Protein AF-B2ZT98-F1 (afdb_monomer_lite)

Sequence (57 aa):
PEG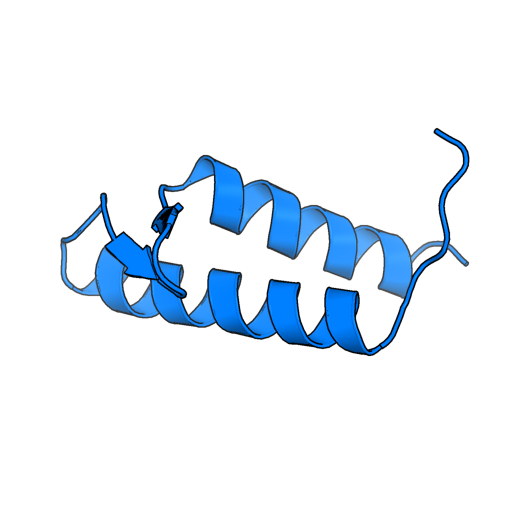TRTDAGFRHNISVTLGYLDSWLRGVGCVPLYNLMEDAATAEISRAQLWQWLRHD

Foldseek 3Di:
DDDDDDPVLLVVLVVLLVQQVVCVVVVHQWDQDPNDTDGPVSNVVSVVVNVCVVVPD

Organism: NCBI:txid70532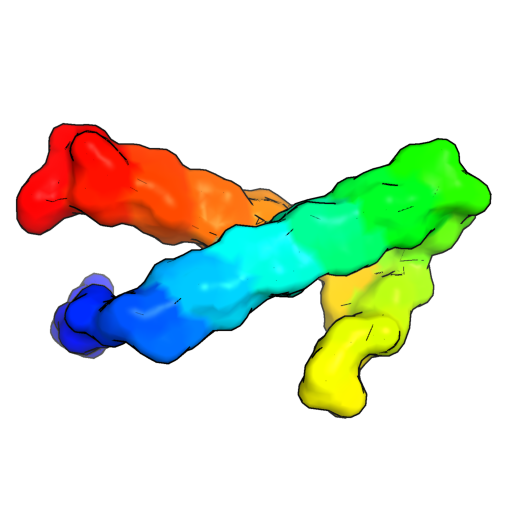

pLDDT: mean 95.43, std 5.53, range [63.56, 98.56]

InterPro domains:
  IPR006252 Malate synthase A [PTHR42902] (1-57)
  IPR011076 Malate synthase superfamily [SSF51645] (2-57)
  IPR044856 Malate synthase, C-terminal superfamily [G3DSA:1.20.1220.12] (4-57)
  IPR048355 Malate synthase, C-terminal domain [PF20659] (5-57)

Secondary structure (DSSP, 8-state):
------HHHHHHHHHHHHHHHHHHHTT--SEEETTEEE-HHHHHHHHHHHHHHHH--

Radius of gyration: 12.01 Å; chains: 1; bounding box: 29×20×33 Å

Structure (mmCIF, N/CA/C/O backbone):
data_AF-B2ZT98-F1
#
_entry.id   AF-B2ZT98-F1
#
loop_
_atom_site.group_PDB
_atom_site.id
_atom_site.type_symbol
_atom_site.label_atom_id
_atom_site.label_alt_id
_atom_site.label_comp_id
_atom_site.label_asym_id
_atom_site.label_entity_id
_atom_site.label_seq_id
_atom_site.pdbx_PDB_ins_code
_atom_site.Cartn_x
_atom_site.Cartn_y
_atom_site.Cartn_z
_atom_site.occupancy
_atom_site.B_iso_or_equiv
_atom_site.auth_seq_id
_atom_site.auth_comp_id
_atom_site.auth_asym_id
_atom_site.auth_atom_id
_atom_site.pdbx_PDB_model_num
ATOM 1 N N . PRO A 1 1 ? 14.952 5.711 -9.253 1.00 78.94 1 PRO A N 1
ATOM 2 C CA . PRO A 1 1 ? 15.715 4.447 -9.158 1.00 78.94 1 PRO A CA 1
ATOM 3 C C . PRO A 1 1 ? 15.411 3.537 -10.349 1.00 78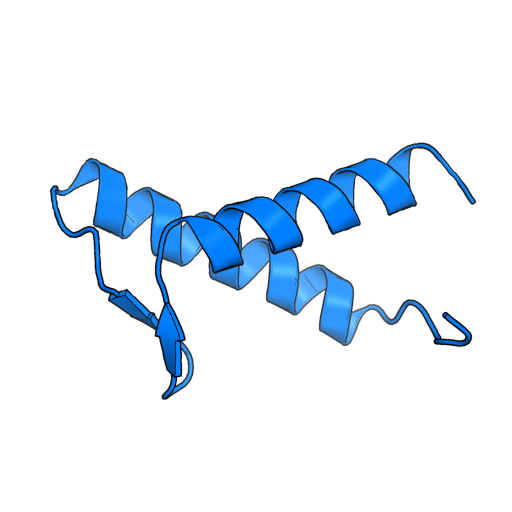.94 1 PRO A C 1
ATOM 5 O O . PRO A 1 1 ? 14.291 3.563 -10.852 1.00 78.94 1 PRO A O 1
ATOM 8 N N . GLU A 1 2 ? 16.406 2.776 -10.803 1.00 86.06 2 GLU A N 1
A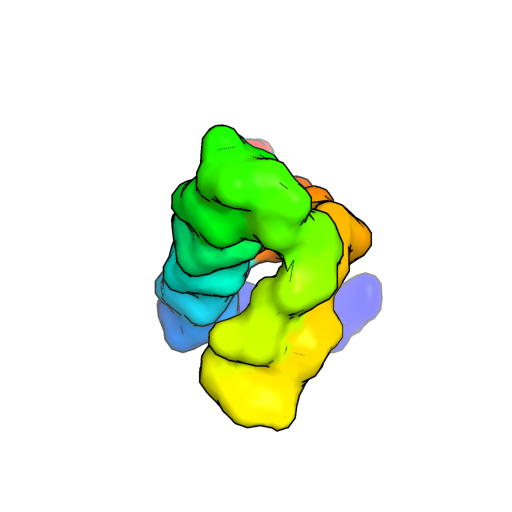TOM 9 C CA . GLU A 1 2 ? 16.183 1.705 -11.777 1.00 86.06 2 GLU A CA 1
ATOM 10 C C . GLU A 1 2 ? 15.340 0.601 -11.123 1.00 86.06 2 GLU A C 1
ATOM 12 O O . GLU A 1 2 ? 15.593 0.202 -9.986 1.00 86.06 2 GLU A O 1
ATOM 17 N N . GLY A 1 3 ? 14.291 0.155 -11.811 1.00 86.25 3 GLY A N 1
ATOM 18 C CA . GLY A 1 3 ? 13.348 -0.831 -11.297 1.00 86.25 3 GLY A CA 1
ATOM 19 C C . GLY A 1 3 ? 12.267 -1.150 -12.323 1.00 86.25 3 GLY A C 1
ATOM 20 O O . GLY A 1 3 ? 11.965 -0.337 -13.194 1.00 86.25 3 GLY A O 1
ATOM 21 N N . THR A 1 4 ? 11.692 -2.348 -12.228 1.00 91.50 4 THR A N 1
ATOM 22 C CA . THR A 1 4 ? 10.651 -2.812 -13.155 1.00 91.50 4 THR A CA 1
ATOM 23 C C . THR A 1 4 ? 9.277 -2.703 -12.503 1.00 91.50 4 THR A C 1
ATOM 25 O O . THR A 1 4 ? 9.077 -3.177 -11.384 1.00 91.50 4 THR A O 1
ATOM 28 N N . ARG A 1 5 ? 8.312 -2.112 -13.215 1.00 92.94 5 ARG A N 1
ATOM 29 C CA . ARG A 1 5 ? 6.895 -2.132 -12.829 1.00 92.94 5 ARG A CA 1
ATOM 30 C C . ARG A 1 5 ? 6.327 -3.512 -13.168 1.00 92.94 5 ARG A C 1
ATOM 32 O O . ARG A 1 5 ? 6.431 -3.948 -14.310 1.00 92.94 5 ARG A O 1
ATOM 39 N N . THR A 1 6 ? 5.764 -4.218 -12.188 1.00 95.94 6 THR A N 1
ATOM 40 C CA . THR A 1 6 ? 5.228 -5.580 -12.377 1.00 95.94 6 THR A CA 1
ATOM 41 C C . THR A 1 6 ? 3.744 -5.642 -12.025 1.00 95.94 6 THR A C 1
ATOM 43 O O . THR A 1 6 ? 3.291 -4.933 -11.127 1.00 95.94 6 THR A O 1
ATOM 46 N N . ASP A 1 7 ? 2.991 -6.525 -12.690 1.00 96.50 7 ASP A N 1
ATOM 47 C CA . ASP A 1 7 ? 1.577 -6.784 -12.359 1.00 96.50 7 ASP A CA 1
ATOM 48 C C . ASP A 1 7 ? 1.418 -7.265 -10.906 1.00 96.50 7 ASP A C 1
ATOM 50 O O . ASP A 1 7 ? 0.528 -6.815 -10.188 1.00 96.50 7 ASP A O 1
ATOM 54 N N . ALA A 1 8 ? 2.348 -8.100 -10.429 1.00 96.75 8 ALA A N 1
ATOM 55 C CA . ALA A 1 8 ? 2.373 -8.553 -9.041 1.00 96.75 8 ALA A CA 1
ATOM 56 C C . ALA A 1 8 ? 2.520 -7.383 -8.052 1.00 96.75 8 ALA A C 1
ATOM 58 O O . ALA A 1 8 ? 1.755 -7.296 -7.092 1.00 96.75 8 ALA A O 1
ATOM 59 N N . GLY A 1 9 ? 3.451 -6.454 -8.307 1.00 95.69 9 GLY A N 1
ATOM 60 C CA . GLY A 1 9 ? 3.622 -5.251 -7.487 1.00 95.69 9 GLY A CA 1
ATOM 61 C C . GLY A 1 9 ? 2.401 -4.330 -7.533 1.00 95.69 9 GLY A C 1
ATOM 62 O O . GLY A 1 9 ? 1.974 -3.814 -6.502 1.00 95.69 9 GLY A O 1
ATOM 63 N N . PHE A 1 10 ? 1.779 -4.187 -8.706 1.00 96.38 10 PHE A N 1
ATOM 64 C CA . PHE A 1 10 ? 0.553 -3.404 -8.870 1.00 96.38 10 PHE A CA 1
ATOM 65 C C . PHE A 1 10 ? -0.602 -3.965 -8.028 1.00 96.38 10 PHE A C 1
ATOM 67 O O . PHE A 1 10 ? -1.227 -3.242 -7.252 1.00 96.38 10 PHE A O 1
ATOM 74 N N . ARG A 1 11 ? -0.853 -5.277 -8.126 1.00 97.69 11 ARG A N 1
ATOM 75 C CA . ARG A 1 11 ? -1.890 -5.963 -7.340 1.00 97.69 11 ARG A CA 1
ATOM 76 C C . ARG A 1 11 ? -1.598 -5.916 -5.848 1.00 97.69 11 ARG A C 1
ATOM 78 O O . ARG A 1 11 ? -2.523 -5.735 -5.062 1.00 97.69 11 ARG A O 1
ATOM 85 N N . HIS A 1 12 ? -0.334 -6.061 -5.461 1.00 97.38 12 HIS A N 1
ATOM 86 C CA . HIS A 1 12 ? 0.072 -5.964 -4.065 1.00 97.38 12 HIS A CA 1
ATOM 87 C C . HIS A 1 12 ? -0.236 -4.578 -3.486 1.00 97.38 12 HIS A C 1
ATOM 89 O O . HIS A 1 12 ? -0.884 -4.495 -2.445 1.00 97.38 12 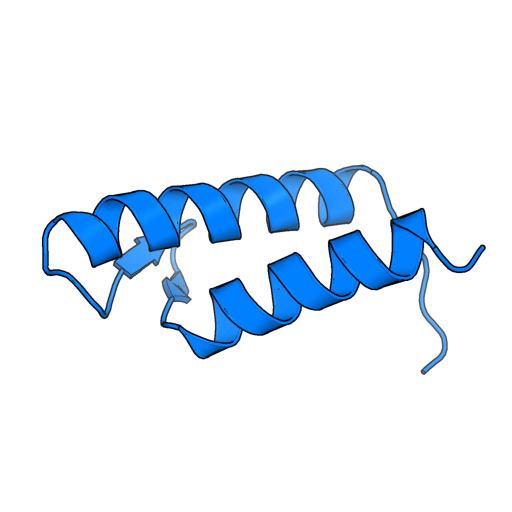HIS A O 1
ATOM 95 N N . ASN A 1 13 ? 0.118 -3.505 -4.202 1.00 97.75 13 ASN A N 1
ATOM 96 C CA . ASN A 1 13 ? -0.188 -2.135 -3.789 1.00 97.75 13 ASN A CA 1
ATOM 97 C C . ASN A 1 13 ? -1.693 -1.898 -3.610 1.00 97.75 13 ASN A C 1
ATOM 99 O O . ASN A 1 13 ? -2.099 -1.292 -2.623 1.00 97.75 13 ASN A O 1
ATOM 103 N N . ILE A 1 14 ? -2.530 -2.414 -4.518 1.00 98.12 14 ILE A N 1
ATOM 104 C CA . ILE A 1 14 ? -3.991 -2.327 -4.368 1.00 98.12 14 ILE A CA 1
ATOM 105 C C . ILE A 1 14 ? -4.440 -3.038 -3.088 1.00 98.12 14 ILE A C 1
ATOM 107 O O . ILE A 1 14 ? -5.180 -2.462 -2.291 1.00 98.12 14 ILE A O 1
ATOM 111 N N . SER A 1 15 ? -3.992 -4.276 -2.877 1.00 98.00 15 SER A N 1
ATOM 112 C CA . SER A 1 15 ? -4.418 -5.076 -1.729 1.00 98.00 15 SER A CA 1
ATOM 113 C C . SER A 1 15 ? -3.986 -4.473 -0.390 1.00 98.00 15 SER A C 1
ATOM 115 O O . SER A 1 15 ? -4.795 -4.435 0.536 1.00 98.00 15 SER A O 1
ATOM 117 N N . VAL A 1 16 ? -2.751 -3.965 -0.287 1.00 97.88 16 VAL A N 1
ATOM 118 C CA . VAL A 1 16 ? -2.246 -3.297 0.926 1.00 97.88 16 VAL A CA 1
ATOM 119 C C . VAL A 1 16 ? -3.029 -2.018 1.208 1.00 97.88 16 VAL A C 1
ATOM 121 O O . VAL A 1 16 ? -3.519 -1.846 2.322 1.00 97.88 16 VAL A O 1
ATOM 124 N N . THR A 1 17 ? -3.228 -1.153 0.204 1.00 98.06 17 THR A N 1
ATOM 125 C CA . THR A 1 17 ? -4.006 0.082 0.382 1.00 98.06 17 THR A CA 1
ATOM 126 C C . THR A 1 17 ? -5.437 -0.217 0.836 1.00 98.06 17 THR A C 1
ATOM 128 O O . THR A 1 17 ? -5.914 0.413 1.776 1.00 98.06 17 THR A O 1
ATOM 131 N N . LEU A 1 18 ? -6.125 -1.188 0.223 1.00 98.12 18 LEU A N 1
ATOM 132 C CA . LEU A 1 18 ? -7.497 -1.539 0.609 1.00 98.12 18 LEU A CA 1
ATOM 133 C C . LEU A 1 18 ? -7.574 -2.168 2.007 1.00 98.12 18 LEU A C 1
ATOM 135 O O . LEU A 1 18 ? -8.436 -1.780 2.795 1.00 98.12 18 LEU A O 1
ATOM 139 N N . GLY A 1 19 ? -6.676 -3.104 2.329 1.00 98.00 19 GLY A N 1
ATOM 140 C CA . GLY A 1 19 ? -6.641 -3.758 3.640 1.00 98.00 19 GLY A CA 1
ATOM 141 C C . GLY A 1 19 ? -6.328 -2.782 4.776 1.00 98.00 19 GLY A C 1
ATOM 142 O O . GLY A 1 19 ? -6.970 -2.830 5.830 1.00 98.00 19 GLY A O 1
ATOM 143 N N . TYR A 1 20 ? -5.391 -1.857 4.542 1.00 98.50 20 TYR A N 1
ATOM 144 C CA . TYR A 1 20 ? -5.080 -0.804 5.502 1.00 98.50 20 TYR A CA 1
ATOM 145 C C . TYR A 1 20 ? -6.268 0.143 5.692 1.00 98.50 20 TYR A C 1
ATOM 147 O O . TYR A 1 20 ? -6.653 0.409 6.826 1.00 98.50 20 TYR A O 1
ATOM 155 N N . LEU A 1 21 ? -6.891 0.615 4.603 1.00 98.25 21 LEU A N 1
ATOM 156 C CA . LEU A 1 21 ? -8.022 1.544 4.684 1.00 98.25 21 LEU A CA 1
ATOM 157 C C . LEU A 1 21 ? -9.241 0.937 5.394 1.00 98.25 21 LEU A C 1
ATOM 159 O O . LEU A 1 21 ? -9.845 1.631 6.208 1.00 98.25 21 LEU A O 1
ATOM 163 N N . ASP A 1 22 ? -9.590 -0.333 5.148 1.00 98.31 22 ASP A N 1
ATOM 164 C CA . ASP A 1 22 ? -10.677 -1.003 5.889 1.00 98.31 22 ASP A CA 1
ATOM 165 C C . ASP A 1 22 ? -10.395 -1.017 7.399 1.00 98.31 22 ASP A C 1
ATOM 167 O O . ASP A 1 22 ? -11.250 -0.636 8.199 1.00 98.31 22 ASP A O 1
ATOM 171 N N . SER A 1 23 ? -9.173 -1.376 7.794 1.00 97.94 23 SER A N 1
ATOM 172 C CA . SER A 1 23 ? -8.772 -1.417 9.204 1.00 97.94 23 SER A CA 1
ATOM 173 C C . SER A 1 23 ? -8.718 -0.024 9.838 1.00 97.94 23 SER A C 1
ATOM 175 O O . SER A 1 23 ? -9.202 0.172 10.955 1.00 97.94 23 SER A O 1
ATOM 177 N N . TRP A 1 24 ? -8.203 0.967 9.108 1.00 98.00 24 TRP A N 1
ATOM 178 C CA . TRP A 1 24 ? -8.116 2.350 9.568 1.00 98.00 24 TRP A CA 1
ATOM 179 C C . TRP A 1 24 ? -9.502 2.961 9.786 1.00 98.00 24 TRP A C 1
ATOM 181 O O . TRP A 1 24 ? -9.752 3.566 10.828 1.00 98.00 24 TRP A O 1
ATOM 191 N N . LEU A 1 25 ? -10.444 2.718 8.867 1.00 98.19 25 LEU A N 1
ATOM 192 C CA . LEU A 1 25 ? -11.844 3.137 9.009 1.00 98.19 25 LEU A CA 1
ATOM 193 C C . LEU A 1 25 ? -12.554 2.455 10.190 1.00 98.19 25 LEU A C 1
ATOM 195 O O . LEU A 1 25 ? -13.526 2.996 10.715 1.00 98.19 25 LEU A O 1
ATOM 199 N N . ARG A 1 26 ? -12.055 1.302 10.650 1.00 98.31 26 ARG A N 1
ATOM 200 C CA . ARG A 1 26 ? -12.500 0.613 11.876 1.00 98.31 26 ARG A CA 1
ATOM 201 C C . ARG A 1 26 ? -11.775 1.090 13.142 1.00 98.31 26 ARG A C 1
ATOM 203 O O . ARG A 1 26 ? -12.021 0.545 14.216 1.00 98.31 26 ARG A O 1
ATOM 210 N N . GLY A 1 27 ? -10.901 2.094 13.039 1.00 97.75 27 GLY A N 1
ATOM 211 C CA . GLY A 1 27 ? -10.156 2.672 14.160 1.00 97.75 27 GLY A CA 1
ATOM 212 C C . GLY A 1 27 ? -8.821 1.988 14.472 1.00 97.75 27 GLY A C 1
ATOM 213 O O . GLY A 1 27 ? -8.248 2.244 15.530 1.00 97.75 27 GLY A O 1
ATOM 214 N N . VAL A 1 28 ? -8.307 1.130 13.583 1.00 97.94 28 VAL A N 1
ATOM 215 C CA . VAL A 1 28 ? -7.031 0.419 13.765 1.00 97.94 28 VAL A CA 1
ATOM 216 C C . VAL A 1 28 ? -5.977 0.990 12.816 1.00 97.94 28 VAL A C 1
ATOM 218 O O . VAL A 1 28 ? -6.022 0.765 11.613 1.00 97.94 28 VAL A O 1
ATOM 221 N N . GLY A 1 29 ? -5.009 1.731 13.362 1.00 96.25 29 GLY A N 1
ATOM 222 C CA . GLY A 1 29 ? -3.961 2.398 12.574 1.00 96.25 29 GLY A CA 1
ATOM 223 C C . GLY A 1 29 ? -2.683 1.586 12.333 1.00 96.25 29 GLY A C 1
ATOM 224 O O . GLY A 1 29 ? -1.822 2.052 11.592 1.00 96.25 29 GLY A O 1
ATOM 225 N N . CYS A 1 30 ? -2.560 0.415 12.961 1.00 95.81 30 CYS A N 1
ATOM 226 C CA . CYS A 1 30 ? -1.401 -0.477 12.906 1.00 95.81 30 CYS A CA 1
ATOM 227 C C . CYS A 1 30 ? -1.917 -1.882 12.579 1.00 95.81 30 CYS A C 1
ATOM 229 O O . CYS A 1 30 ? -2.611 -2.489 13.402 1.00 95.81 30 CYS A O 1
ATOM 231 N N . VAL A 1 31 ? -1.689 -2.339 11.348 1.00 96.75 31 VAL A N 1
ATOM 232 C CA . VAL A 1 31 ? -2.465 -3.426 10.738 1.00 96.75 31 VAL A CA 1
ATOM 233 C C . VAL A 1 31 ? -1.533 -4.536 10.260 1.00 96.75 31 VAL A C 1
ATOM 235 O O . VAL A 1 31 ? -0.712 -4.295 9.379 1.00 96.75 31 VAL A O 1
ATOM 238 N N . PRO A 1 32 ? -1.656 -5.770 10.774 1.00 96.38 32 PRO A N 1
ATOM 239 C CA . PRO A 1 32 ? -0.882 -6.882 10.249 1.00 96.38 32 PRO A CA 1
ATOM 240 C C . PRO A 1 32 ? -1.435 -7.308 8.880 1.00 96.38 32 PRO A C 1
ATOM 242 O O . PRO A 1 32 ? -2.532 -7.863 8.795 1.00 96.38 32 PRO A O 1
ATOM 245 N N . LEU A 1 33 ? -0.673 -7.090 7.808 1.00 95.56 33 LEU A N 1
ATOM 246 C CA . LEU A 1 33 ? -0.992 -7.534 6.448 1.00 95.56 33 LEU A CA 1
ATOM 247 C C . LEU A 1 33 ? 0.198 -8.294 5.868 1.00 95.56 33 LEU A C 1
ATOM 249 O O . LEU A 1 33 ? 1.333 -7.850 5.957 1.00 95.56 33 LEU A O 1
ATOM 253 N N . TYR A 1 34 ? -0.053 -9.465 5.276 1.00 95.19 34 TYR A N 1
ATOM 254 C CA . TYR A 1 34 ? 0.987 -10.282 4.630 1.00 95.19 34 TYR A CA 1
ATOM 255 C C . TYR A 1 34 ? 2.231 -10.531 5.500 1.00 95.19 34 TYR A C 1
ATOM 257 O O . TYR A 1 34 ? 3.353 -10.566 5.004 1.00 95.19 34 TYR A O 1
ATOM 265 N N . ASN A 1 35 ? 2.016 -10.740 6.804 1.00 94.25 35 ASN A N 1
ATOM 266 C CA . ASN A 1 35 ? 3.075 -10.967 7.791 1.00 94.25 35 ASN A CA 1
ATOM 267 C C . ASN A 1 35 ? 4.008 -9.753 8.022 1.00 94.25 35 ASN A C 1
ATOM 269 O O . ASN A 1 35 ? 5.086 -9.910 8.598 1.00 94.25 35 ASN A O 1
ATOM 273 N N . LEU A 1 36 ? 3.579 -8.557 7.607 1.00 95.62 36 LEU A N 1
ATOM 274 C CA . LEU A 1 36 ? 4.187 -7.257 7.888 1.00 95.62 36 LEU A CA 1
ATOM 275 C C . LEU A 1 36 ? 3.217 -6.395 8.702 1.00 95.62 36 LEU A C 1
ATOM 277 O O . LEU A 1 36 ? 2.007 -6.620 8.687 1.00 95.62 36 LEU A O 1
ATOM 281 N N . MET A 1 37 ? 3.754 -5.433 9.450 1.00 97.44 37 MET A N 1
ATOM 282 C CA . MET A 1 37 ? 2.950 -4.467 10.190 1.00 97.44 37 MET A CA 1
ATOM 283 C C . MET A 1 37 ? 2.859 -3.182 9.380 1.00 97.44 37 MET A C 1
ATOM 285 O O . MET A 1 37 ? 3.859 -2.486 9.229 1.00 97.44 37 MET A O 1
ATOM 289 N N . GLU A 1 38 ? 1.669 -2.891 8.872 1.00 97.25 38 GLU A N 1
ATOM 290 C CA . GLU A 1 38 ? 1.424 -1.756 7.996 1.00 97.25 38 GLU A CA 1
ATOM 291 C C . GLU A 1 38 ? 0.826 -0.578 8.754 1.00 97.25 38 GLU A C 1
ATOM 293 O O . GLU A 1 38 ? -0.031 -0.726 9.635 1.00 97.25 38 GLU A O 1
ATOM 298 N N . ASP A 1 39 ? 1.263 0.611 8.363 1.00 97.81 39 ASP A N 1
ATOM 299 C CA . ASP A 1 39 ? 0.751 1.885 8.834 1.00 97.81 39 ASP A CA 1
ATOM 300 C C . ASP A 1 39 ? 0.294 2.755 7.649 1.00 97.81 39 ASP A C 1
ATOM 302 O O . ASP A 1 39 ? 0.228 2.325 6.491 1.00 97.81 39 ASP A O 1
ATOM 306 N N . ALA A 1 40 ? -0.049 4.008 7.944 1.00 97.62 40 ALA A N 1
ATOM 307 C CA . ALA A 1 40 ? -0.513 4.936 6.925 1.00 97.62 40 ALA A CA 1
ATOM 308 C C . ALA A 1 40 ? 0.553 5.191 5.853 1.00 97.62 40 ALA A C 1
ATOM 310 O O . ALA A 1 40 ? 0.198 5.404 4.696 1.00 97.62 40 ALA A O 1
ATOM 311 N N . ALA A 1 41 ? 1.844 5.146 6.196 1.00 98.00 41 ALA A N 1
ATOM 312 C CA . ALA A 1 41 ? 2.912 5.421 5.245 1.00 98.00 41 ALA A CA 1
ATOM 313 C C . ALA A 1 41 ? 2.965 4.357 4.143 1.00 98.00 41 ALA A C 1
ATOM 315 O O . ALA A 1 41 ? 3.121 4.716 2.971 1.00 98.00 41 ALA A O 1
ATOM 316 N N . THR A 1 42 ? 2.757 3.077 4.477 1.00 97.69 42 THR A N 1
ATOM 317 C CA . THR A 1 42 ? 2.682 2.020 3.457 1.00 97.69 42 THR A CA 1
ATOM 318 C C . THR A 1 42 ? 1.486 2.227 2.532 1.00 97.69 42 THR A C 1
ATOM 320 O O . THR A 1 42 ? 1.631 2.201 1.308 1.00 97.69 42 THR A O 1
ATOM 323 N N . ALA A 1 43 ? 0.303 2.505 3.084 1.00 97.75 43 ALA A N 1
ATOM 324 C CA . ALA A 1 43 ? -0.880 2.750 2.262 1.00 97.75 43 ALA A CA 1
ATOM 325 C C . ALA A 1 43 ? -0.704 3.972 1.339 1.00 97.75 43 ALA A C 1
ATOM 327 O O . ALA A 1 43 ? -1.125 3.938 0.177 1.00 97.75 43 ALA A O 1
ATOM 328 N N . GLU A 1 44 ? -0.047 5.021 1.839 1.00 98.56 44 GLU A N 1
ATOM 329 C CA . GLU A 1 44 ? 0.257 6.257 1.119 1.00 98.56 44 GLU A CA 1
ATOM 330 C C . GLU A 1 44 ? 1.235 6.037 -0.044 1.00 98.56 44 GLU A C 1
ATOM 332 O O . GLU A 1 44 ? 0.959 6.469 -1.170 1.00 98.56 44 GLU A O 1
ATOM 337 N N . ILE A 1 45 ? 2.344 5.319 0.172 1.00 98.00 45 ILE A N 1
ATOM 338 C CA . ILE A 1 45 ? 3.282 5.034 -0.922 1.00 98.00 45 ILE A CA 1
ATOM 339 C C . ILE A 1 45 ? 2.664 4.089 -1.959 1.00 98.00 45 ILE A C 1
ATOM 341 O O . ILE A 1 45 ? 2.824 4.328 -3.159 1.00 98.00 45 ILE A O 1
ATOM 345 N N . SER A 1 46 ? 1.883 3.087 -1.536 1.00 97.88 46 SER A N 1
ATOM 346 C CA . SER A 1 46 ? 1.179 2.184 -2.452 1.00 97.88 46 SER A CA 1
ATOM 347 C C . SER A 1 46 ? 0.186 2.939 -3.342 1.00 97.88 46 SER A C 1
ATOM 349 O O . SER A 1 46 ? 0.235 2.784 -4.566 1.00 97.88 46 SER A O 1
ATOM 351 N N . ARG A 1 47 ? -0.649 3.842 -2.794 1.00 97.81 47 ARG A N 1
ATOM 352 C CA . ARG A 1 47 ? -1.562 4.655 -3.626 1.00 97.81 47 ARG A CA 1
ATOM 353 C C . ARG A 1 47 ? -0.814 5.623 -4.546 1.00 97.81 47 ARG A C 1
ATOM 355 O O . ARG A 1 47 ? -1.266 5.866 -5.666 1.00 97.81 47 ARG A O 1
ATOM 362 N N . ALA A 1 48 ? 0.310 6.186 -4.094 1.00 97.88 48 ALA A N 1
ATOM 363 C CA . ALA A 1 48 ? 1.096 7.138 -4.873 1.00 97.88 48 ALA A CA 1
ATOM 364 C C . ALA A 1 48 ? 1.768 6.455 -6.071 1.00 97.88 48 ALA A C 1
ATOM 366 O O . ALA A 1 48 ? 1.741 6.999 -7.174 1.00 97.88 48 ALA A O 1
ATOM 367 N N . GLN A 1 49 ? 2.290 5.238 -5.884 1.00 96.31 49 GLN A N 1
ATOM 368 C CA . GLN A 1 49 ? 2.848 4.431 -6.970 1.00 96.31 49 GLN A CA 1
ATOM 369 C C . GLN A 1 49 ? 1.787 4.077 -8.017 1.00 96.31 49 GLN A C 1
ATOM 371 O O . GLN A 1 49 ? 2.020 4.287 -9.205 1.00 96.31 49 GLN A O 1
ATOM 376 N N . LEU A 1 50 ? 0.600 3.620 -7.593 1.00 96.19 50 LEU A N 1
ATOM 377 C CA . LEU A 1 50 ? -0.513 3.332 -8.510 1.00 96.19 50 LEU A CA 1
ATOM 378 C C . LEU A 1 50 ? -0.920 4.573 -9.317 1.00 96.19 50 LEU A C 1
ATOM 380 O O . LEU A 1 50 ? -1.084 4.507 -10.535 1.00 96.19 50 LEU A O 1
ATOM 384 N N . TRP A 1 51 ? -1.050 5.720 -8.643 1.00 97.12 51 TRP A N 1
ATOM 385 C CA . TRP A 1 51 ? -1.366 6.999 -9.280 1.00 97.12 51 TRP A CA 1
ATOM 386 C C . TRP A 1 51 ? -0.303 7.404 -10.302 1.00 97.12 51 TRP A C 1
ATOM 388 O O . TRP A 1 51 ? -0.657 7.848 -11.397 1.00 97.12 51 TRP A O 1
ATOM 398 N N . GLN A 1 52 ? 0.976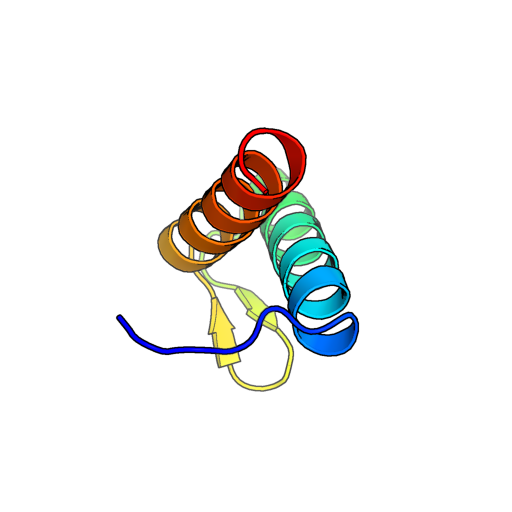 7.241 -9.948 1.00 95.56 52 GLN A N 1
ATOM 399 C CA . GLN A 1 52 ? 2.101 7.595 -10.805 1.00 95.56 52 GLN A CA 1
ATOM 400 C C . GLN A 1 52 ? 2.119 6.722 -12.055 1.00 95.56 52 GLN A C 1
ATOM 402 O O . GLN A 1 52 ? 2.250 7.261 -13.146 1.00 95.56 52 GLN A O 1
ATOM 407 N N . TRP A 1 53 ? 1.932 5.409 -11.914 1.00 92.88 53 TRP A N 1
ATOM 408 C CA . TRP A 1 53 ? 1.954 4.482 -13.049 1.00 92.88 53 TRP A CA 1
ATOM 409 C C . TRP A 1 53 ? 0.760 4.674 -13.983 1.00 92.88 53 TRP A C 1
ATOM 411 O O . TRP A 1 53 ? 0.900 4.496 -15.183 1.00 92.88 53 TRP A O 1
ATOM 421 N N . LEU A 1 54 ? -0.401 5.077 -13.457 1.00 92.44 54 LEU A N 1
ATOM 422 C CA . LEU A 1 54 ? -1.573 5.372 -14.286 1.00 92.44 54 LEU A CA 1
ATOM 423 C C . LEU A 1 54 ? -1.415 6.665 -15.107 1.00 92.44 54 LEU A C 1
ATOM 425 O O . LEU A 1 54 ? -2.049 6.813 -16.146 1.00 92.44 54 LEU A O 1
ATOM 429 N N . ARG A 1 55 ? -0.634 7.633 -14.614 1.00 95.69 55 ARG A N 1
ATOM 430 C CA . ARG A 1 55 ? -0.492 8.964 -15.237 1.00 95.69 55 ARG A CA 1
ATOM 431 C C . ARG A 1 55 ? 0.780 9.151 -16.040 1.00 95.69 55 ARG A C 1
ATOM 433 O O . ARG A 1 55 ? 0.830 10.045 -16.880 1.00 95.69 55 ARG A O 1
ATOM 440 N N . HIS A 1 56 ? 1.805 8.376 -15.728 1.00 88.94 56 HIS A N 1
ATOM 441 C CA . HIS A 1 56 ? 3.129 8.514 -16.297 1.00 88.94 56 HIS A CA 1
ATOM 442 C C . HIS A 1 56 ? 3.608 7.126 -16.711 1.00 88.94 56 HIS A C 1
ATOM 444 O O . HIS A 1 56 ? 3.856 6.275 -15.850 1.00 88.94 56 HIS A O 1
ATOM 450 N N . ASP A 1 57 ? 3.718 6.918 -18.023 1.00 63.56 57 ASP A N 1
ATOM 451 C CA . ASP A 1 57 ? 4.279 5.701 -18.622 1.00 63.56 57 ASP A CA 1
ATOM 452 C C . ASP A 1 57 ? 5.706 5.415 -18.130 1.00 63.56 57 ASP A C 1
ATOM 454 O O . ASP A 1 57 ? 6.488 6.363 -17.884 1.00 63.56 57 ASP A O 1
#